Protein AF-A0A101INA7-F1 (afdb_monomer)

Solvent-accessible surface area (backbone atoms only — not comparable to full-atom values): 3796 Å² total; per-residue (Å²): 94,79,85,71,74,49,29,27,80,71,66,61,29,62,53,13,51,83,70,70,43,65,68,84,50,96,84,76,74,57,76,67,62,52,50,53,53,51,53,53,50,50,52,54,52,53,53,53,53,50,53,52,50,51,52,54,48,58,58,57,75,74,107

Mean predicted aligned error: 13.29 Å

Structure (mmCIF, N/CA/C/O backbone):
data_AF-A0A101INA7-F1
#
_entry.id   AF-A0A101INA7-F1
#
loop_
_atom_site.group_PDB
_atom_site.id
_atom_site.type_symbol
_atom_site.label_atom_id
_atom_site.label_alt_id
_atom_site.label_comp_id
_atom_site.label_asym_id
_atom_site.label_entity_id
_atom_site.label_seq_id
_atom_site.pdbx_PDB_ins_code
_at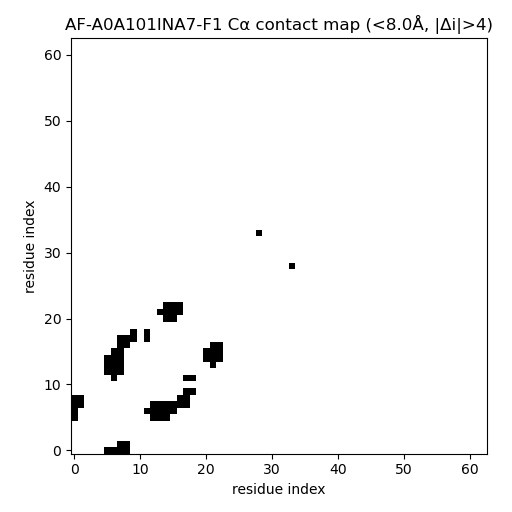om_site.Cartn_x
_atom_site.Cartn_y
_atom_site.Cartn_z
_atom_site.occupancy
_atom_site.B_iso_or_equiv
_atom_site.auth_seq_id
_atom_site.auth_comp_id
_atom_site.auth_asym_id
_atom_site.auth_atom_id
_atom_site.pdbx_PDB_model_num
ATOM 1 N N . MET A 1 1 ? -15.775 4.422 -12.045 1.00 54.59 1 MET A N 1
ATOM 2 C CA . MET A 1 1 ? 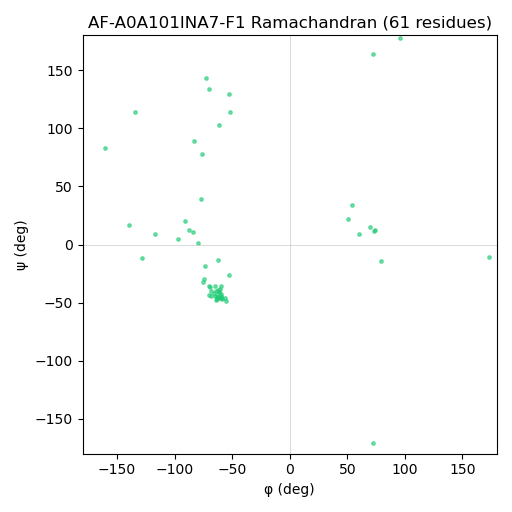-15.798 3.270 -11.123 1.00 54.59 1 MET A CA 1
ATOM 3 C C . MET A 1 1 ? -16.976 3.486 -10.189 1.00 54.59 1 MET A C 1
ATOM 5 O O . MET A 1 1 ? -17.000 4.548 -9.577 1.00 54.59 1 MET A O 1
ATOM 9 N N . PRO A 1 2 ? -17.991 2.610 -10.138 1.00 52.75 2 PRO A N 1
ATOM 10 C CA . PRO A 1 2 ? -19.066 2.750 -9.158 1.00 52.75 2 PRO A CA 1
ATOM 11 C C . PRO A 1 2 ? -18.434 2.874 -7.764 1.00 52.75 2 PRO A C 1
ATOM 13 O O . PRO A 1 2 ? -17.554 2.083 -7.457 1.00 52.75 2 PRO A O 1
ATOM 16 N N . LYS A 1 3 ? -18.835 3.883 -6.980 1.00 70.25 3 LYS A N 1
ATOM 17 C CA . LYS A 1 3 ? -18.297 4.273 -5.654 1.00 70.25 3 LYS A CA 1
ATOM 18 C C . LYS A 1 3 ? -16.991 5.079 -5.600 1.00 70.25 3 LYS A C 1
ATOM 20 O O . LYS A 1 3 ? -16.747 5.671 -4.560 1.00 70.25 3 LYS A O 1
ATOM 25 N N . PHE A 1 4 ? -16.207 5.178 -6.681 1.00 64.62 4 PHE A N 1
ATOM 26 C CA . PHE A 1 4 ? -14.930 5.931 -6.700 1.00 64.62 4 PHE A C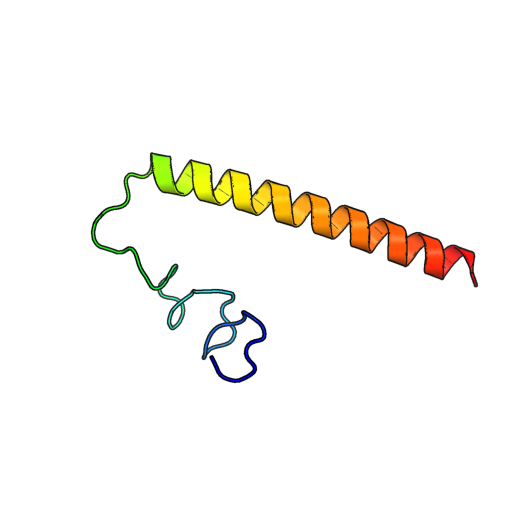A 1
ATOM 27 C C . PHE A 1 4 ? -13.958 5.588 -5.546 1.00 64.62 4 PHE A C 1
ATOM 29 O O . PHE A 1 4 ? -13.056 6.358 -5.245 1.00 64.62 4 PHE A O 1
ATOM 36 N N . ASP A 1 5 ? -14.103 4.414 -4.937 1.00 73.62 5 ASP A N 1
ATOM 37 C CA . ASP A 1 5 ? -13.349 3.947 -3.765 1.00 73.62 5 ASP A CA 1
ATOM 38 C C . ASP A 1 5 ? -12.039 3.238 -4.139 1.00 73.62 5 ASP A C 1
ATOM 40 O O . ASP A 1 5 ? -11.426 2.557 -3.325 1.00 73.62 5 ASP A O 1
ATOM 44 N N . GLY A 1 6 ? -11.626 3.355 -5.402 1.00 65.12 6 GLY A N 1
ATOM 45 C CA . GLY A 1 6 ? -10.437 2.688 -5.896 1.00 65.12 6 GLY A CA 1
ATOM 46 C C . GLY A 1 6 ? -10.575 1.170 -6.005 1.00 65.12 6 GLY A C 1
ATOM 47 O O . GLY A 1 6 ? -9.561 0.535 -6.175 1.00 65.12 6 GLY A O 1
ATOM 48 N N . THR A 1 7 ? -11.752 0.538 -5.956 1.00 69.69 7 THR A N 1
ATOM 49 C CA . THR A 1 7 ? -11.855 -0.943 -6.020 1.00 69.69 7 THR A CA 1
ATOM 50 C C . THR A 1 7 ? -12.155 -1.537 -7.407 1.00 69.69 7 THR A C 1
ATOM 52 O O . THR A 1 7 ? -12.318 -2.739 -7.566 1.00 69.69 7 THR A O 1
ATOM 55 N N . GLY A 1 8 ? -12.213 -0.736 -8.461 1.00 65.50 8 GLY A N 1
ATOM 56 C CA . GLY A 1 8 ? -12.643 -1.167 -9.793 1.00 65.50 8 GLY A CA 1
ATOM 57 C C . GLY A 1 8 ? -14.157 -1.419 -9.887 1.00 65.50 8 GLY A C 1
ATOM 58 O O . GLY A 1 8 ? -14.852 -1.555 -8.887 1.00 65.50 8 GLY A O 1
ATOM 59 N N . PRO A 1 9 ? -14.730 -1.495 -11.101 1.00 66.38 9 PRO A N 1
ATOM 60 C CA . PRO A 1 9 ? -16.148 -1.826 -11.284 1.00 66.38 9 PRO A CA 1
ATOM 61 C C . PRO A 1 9 ? -16.541 -3.223 -10.781 1.00 66.38 9 PRO A C 1
ATOM 63 O O . PRO A 1 9 ? -17.729 -3.505 -10.671 1.00 66.38 9 PRO A O 1
ATOM 66 N N . THR A 1 10 ? -15.563 -4.084 -10.490 1.00 70.69 10 THR A N 1
ATOM 67 C CA . THR A 1 10 ? -15.751 -5.457 -10.001 1.00 70.69 10 THR A CA 1
ATOM 68 C C . THR A 1 10 ? -15.173 -5.692 -8.600 1.00 70.69 10 THR A C 1
ATOM 70 O O . THR A 1 10 ? -15.098 -6.842 -8.187 1.00 70.69 10 THR A O 1
ATOM 73 N N . GLY A 1 11 ? -14.728 -4.659 -7.874 1.00 63.25 11 GLY A N 1
ATOM 74 C CA . GLY A 1 11 ? -14.136 -4.835 -6.538 1.00 63.25 11 GLY A CA 1
ATOM 75 C C . GLY A 1 11 ? -12.720 -5.441 -6.525 1.00 63.25 11 GLY A C 1
ATOM 76 O O . GLY A 1 11 ? -12.235 -5.831 -5.471 1.00 63.25 11 GLY A O 1
ATOM 77 N N . ALA A 1 12 ? -12.057 -5.538 -7.683 1.00 64.50 12 ALA A N 1
ATOM 78 C CA . ALA A 1 12 ? -10.733 -6.145 -7.853 1.00 64.50 12 ALA A CA 1
ATOM 79 C C . ALA A 1 12 ? -9.547 -5.200 -7.544 1.00 64.50 12 ALA A C 1
ATOM 81 O O . ALA A 1 12 ? -8.404 -5.527 -7.869 1.00 64.50 12 ALA A O 1
ATOM 82 N N . GLY A 1 13 ? -9.797 -4.028 -6.957 1.00 62.22 13 GLY A N 1
ATOM 83 C CA . GLY A 1 13 ? -8.767 -3.050 -6.599 1.00 62.22 13 GLY A CA 1
ATOM 84 C C . GLY A 1 13 ? -8.551 -1.938 -7.637 1.00 62.22 13 GLY A C 1
ATOM 85 O O . GLY A 1 13 ? -9.222 -1.890 -8.680 1.00 62.22 13 GLY A O 1
ATOM 86 N N . PRO A 1 14 ? -7.645 -0.992 -7.340 1.00 60.50 14 PRO A N 1
ATOM 87 C CA . PRO A 1 14 ? -7.513 0.224 -8.126 1.00 60.50 14 PRO A CA 1
ATOM 88 C C . PRO A 1 14 ? -6.934 -0.112 -9.480 1.00 60.50 14 PRO A C 1
ATOM 90 O O . PRO A 1 14 ? -6.000 -0.889 -9.622 1.00 60.50 14 PRO A O 1
ATOM 93 N N . MET A 1 15 ? -7.555 0.461 -10.507 1.00 57.97 15 MET A N 1
ATOM 94 C CA . MET A 1 15 ? -7.126 0.328 -11.895 1.00 57.97 15 MET A CA 1
ATOM 95 C C . MET A 1 15 ? -7.101 -1.104 -12.453 1.00 57.97 15 MET A C 1
ATOM 97 O O . MET A 1 15 ? -6.691 -1.270 -13.596 1.00 57.97 15 MET A O 1
ATOM 101 N N . THR A 1 16 ? -7.611 -2.129 -11.767 1.00 57.50 16 THR A N 1
ATOM 102 C CA . THR A 1 16 ? -7.728 -3.479 -12.337 1.00 57.50 16 THR A CA 1
ATOM 103 C C . THR A 1 16 ? -9.008 -3.581 -13.170 1.00 57.50 16 THR A C 1
ATOM 105 O O . THR A 1 16 ? -10.107 -3.891 -12.704 1.00 57.50 16 THR A O 1
ATOM 108 N N . GLY A 1 17 ? -8.909 -3.255 -14.458 1.00 56.00 17 GLY A N 1
ATOM 109 C CA . GLY A 1 17 ? -10.059 -3.307 -15.360 1.00 56.00 17 GLY A CA 1
ATOM 110 C C . GLY A 1 17 ? -10.595 -4.737 -15.447 1.00 56.00 17 GLY A C 1
ATOM 111 O O . GLY A 1 17 ? -9.992 -5.560 -16.117 1.00 56.00 17 GLY A O 1
ATOM 112 N N . ARG A 1 18 ? -11.712 -5.053 -14.774 1.00 58.44 18 ARG A N 1
ATOM 113 C CA . ARG A 1 18 ? -12.358 -6.387 -14.774 1.00 58.44 18 ARG A CA 1
ATOM 114 C C . ARG A 1 18 ? -11.420 -7.547 -14.383 1.00 58.44 18 ARG A C 1
ATOM 116 O O . ARG A 1 18 ? -11.538 -8.636 -14.935 1.00 58.44 18 ARG A O 1
ATOM 123 N N . GLY A 1 19 ? -10.466 -7.309 -13.482 1.00 58.34 19 GLY A N 1
ATOM 124 C CA . GLY A 1 19 ? -9.483 -8.331 -13.090 1.00 58.34 19 GLY A CA 1
ATOM 125 C C . GLY A 1 19 ? -8.396 -8.609 -14.138 1.00 58.34 19 GLY A C 1
ATOM 126 O O . GLY A 1 19 ? -7.646 -9.568 -14.007 1.00 58.34 19 GLY A O 1
ATOM 127 N N . PHE A 1 20 ? -8.268 -7.767 -15.168 1.00 56.38 20 PHE A N 1
ATOM 128 C CA . PHE A 1 20 ? -7.249 -7.899 -16.213 1.00 56.38 20 PHE A CA 1
ATOM 129 C C . PHE A 1 20 ? -5.938 -7.138 -15.931 1.00 56.38 20 PHE A C 1
ATOM 131 O O . PHE A 1 20 ? -5.167 -6.862 -16.856 1.00 56.38 20 PHE A O 1
ATOM 138 N N . GLY A 1 21 ? -5.681 -6.795 -14.668 1.00 59.91 21 GLY A N 1
ATOM 139 C CA . GLY A 1 21 ? -4.560 -5.938 -14.279 1.00 59.91 21 GLY A CA 1
ATOM 140 C C . GLY A 1 21 ? -4.766 -4.472 -14.673 1.00 59.91 21 GLY A C 1
ATOM 141 O O . GLY A 1 21 ? -5.863 -4.074 -15.084 1.00 59.91 21 GLY A O 1
ATOM 142 N N . TYR A 1 22 ? -3.711 -3.668 -14.521 1.00 59.97 22 TYR A N 1
ATOM 143 C CA . TYR A 1 22 ? -3.737 -2.220 -14.730 1.00 59.97 22 TYR A CA 1
ATOM 144 C C . TYR A 1 22 ? -4.336 -1.830 -16.094 1.00 59.97 22 TYR A C 1
ATOM 146 O O . TYR A 1 22 ? -3.794 -2.100 -17.174 1.00 59.97 22 TYR A O 1
ATOM 154 N N . CYS A 1 23 ? -5.486 -1.164 -16.036 1.00 59.44 23 CYS A N 1
ATOM 155 C CA . CYS A 1 23 ? -6.291 -0.728 -17.162 1.00 59.44 23 CYS A CA 1
ATOM 156 C C . CYS A 1 23 ? -5.630 0.503 -17.792 1.00 59.44 23 CYS A C 1
ATOM 158 O O . CYS A 1 23 ? -6.030 1.636 -17.552 1.00 59.44 23 CYS A O 1
ATOM 160 N N . GLY A 1 24 ? -4.572 0.267 -18.568 1.00 56.59 24 GLY A N 1
ATOM 161 C CA . GLY A 1 24 ? -3.858 1.339 -19.260 1.00 56.59 24 GLY A CA 1
ATOM 162 C C . GLY A 1 24 ? -2.568 0.962 -19.984 1.00 56.59 24 GLY A C 1
ATOM 163 O O . GLY A 1 24 ? -2.064 1.798 -20.726 1.00 56.59 24 GLY A O 1
ATOM 164 N N . ARG A 1 25 ? -1.999 -0.245 -19.816 1.00 54.62 25 ARG A N 1
ATOM 165 C CA . ARG A 1 25 ? -0.629 -0.497 -20.324 1.00 54.62 25 ARG A CA 1
ATOM 166 C C . ARG A 1 25 ? -0.349 -1.852 -20.982 1.00 54.62 25 ARG A C 1
ATOM 168 O O . ARG A 1 25 ? 0.806 -2.166 -21.225 1.00 54.62 25 ARG A O 1
ATOM 175 N N . ARG A 1 26 ? -1.341 -2.641 -21.407 1.00 51.44 26 ARG A N 1
ATOM 176 C CA . ARG A 1 26 ? -1.074 -3.962 -22.039 1.00 51.44 26 ARG A CA 1
ATOM 177 C C . ARG A 1 26 ? -0.603 -3.926 -23.509 1.00 51.44 26 ARG A C 1
ATOM 179 O O . ARG A 1 26 ? -1.014 -4.765 -24.303 1.00 51.44 26 ARG A O 1
ATOM 186 N N . ARG A 1 27 ? 0.252 -2.971 -23.895 1.00 52.03 27 ARG A N 1
ATOM 187 C 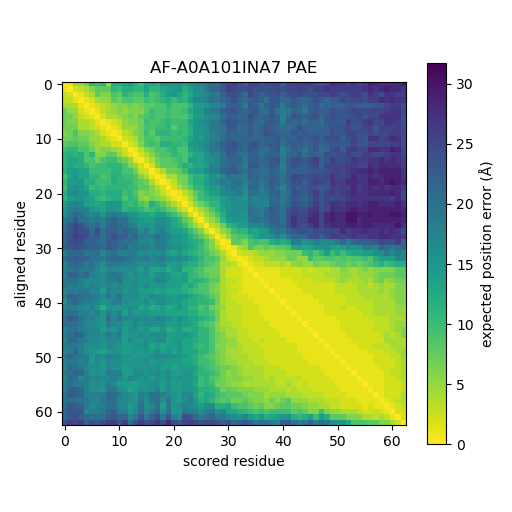CA . ARG A 1 27 ? 1.005 -3.034 -25.170 1.00 52.03 27 ARG A CA 1
ATOM 188 C C . ARG A 1 27 ? 2.513 -2.821 -25.035 1.00 52.03 27 ARG A C 1
ATOM 190 O O . ARG A 1 27 ? 3.215 -3.101 -25.998 1.00 52.03 27 ARG A O 1
ATOM 197 N N . PHE A 1 28 ? 3.025 -2.366 -23.887 1.00 50.97 28 PHE A N 1
ATOM 198 C CA . PHE A 1 28 ? 4.458 -2.091 -23.740 1.00 50.97 28 PHE A CA 1
ATOM 199 C C . PHE A 1 28 ? 4.871 -2.056 -22.262 1.00 50.97 28 PHE A C 1
ATOM 201 O O . PHE A 1 28 ? 4.919 -0.987 -21.657 1.00 50.97 28 PHE A O 1
ATOM 208 N N . ILE A 1 29 ? 5.130 -3.210 -21.647 1.00 54.19 29 ILE A N 1
ATOM 209 C CA . ILE A 1 29 ? 5.706 -3.240 -20.299 1.00 54.19 29 ILE A CA 1
ATOM 210 C C . ILE A 1 29 ? 6.837 -4.262 -20.295 1.00 54.19 29 ILE A C 1
ATOM 212 O O . ILE A 1 29 ? 6.624 -5.445 -20.545 1.00 54.19 29 ILE A O 1
ATOM 216 N N . SER A 1 30 ? 8.068 -3.787 -20.110 1.00 57.34 30 SER A N 1
ATOM 217 C CA . SER A 1 30 ? 9.190 -4.679 -19.847 1.00 57.34 30 SER A CA 1
ATOM 218 C C . SER A 1 30 ? 9.041 -5.209 -18.412 1.00 57.34 30 SER A C 1
ATOM 220 O O . SER A 1 30 ? 8.649 -4.435 -17.536 1.00 57.34 30 SER A O 1
ATOM 222 N N . PRO A 1 31 ? 9.386 -6.477 -18.123 1.00 64.44 31 PRO A N 1
ATOM 223 C CA . PRO A 1 31 ? 9.271 -7.049 -16.773 1.00 64.44 31 PRO A CA 1
ATOM 224 C C . PRO A 1 31 ? 9.961 -6.221 -15.673 1.00 64.44 31 PRO A C 1
ATOM 226 O O . PRO A 1 31 ? 9.561 -6.250 -14.516 1.00 64.44 31 PRO A O 1
ATOM 229 N N . LYS A 1 32 ? 10.987 -5.439 -16.039 1.00 63.28 32 LYS A N 1
ATOM 230 C CA . LYS A 1 32 ? 11.714 -4.551 -15.122 1.00 63.28 32 LYS A CA 1
ATOM 231 C C . LYS A 1 32 ? 10.887 -3.344 -14.672 1.00 63.28 32 LYS A C 1
ATOM 233 O O . LYS A 1 32 ? 11.018 -2.924 -13.532 1.00 63.28 32 LYS A O 1
ATOM 238 N N . ASN A 1 33 ? 10.042 -2.800 -15.547 1.00 70.81 33 ASN A N 1
ATOM 239 C CA . ASN A 1 33 ? 9.209 -1.647 -15.207 1.00 70.81 33 ASN A CA 1
ATOM 240 C C . ASN A 1 33 ? 8.045 -2.045 -14.285 1.00 70.81 33 ASN A C 1
ATOM 242 O O . ASN A 1 33 ? 7.619 -1.229 -13.478 1.00 70.81 33 ASN A O 1
ATOM 246 N N . GLU A 1 34 ? 7.550 -3.285 -14.387 1.00 69.81 34 GLU A N 1
ATOM 247 C CA . GLU A 1 34 ? 6.545 -3.816 -13.450 1.00 69.81 34 GLU A CA 1
ATOM 248 C C . GLU A 1 34 ? 7.144 -4.045 -12.070 1.00 69.81 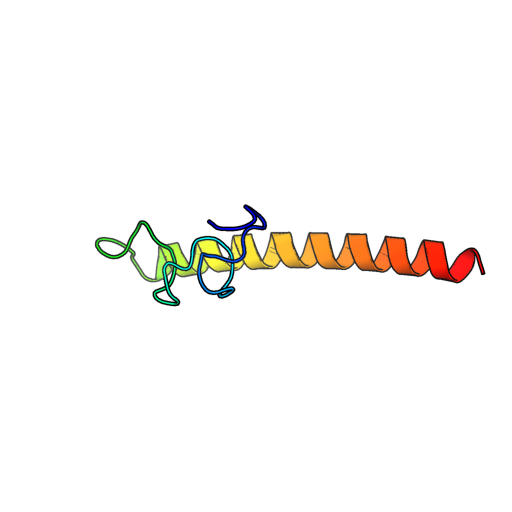34 GLU A C 1
ATOM 250 O O . GLU A 1 34 ? 6.534 -3.652 -11.087 1.00 69.81 34 GLU A O 1
ATOM 255 N N . LEU A 1 35 ? 8.351 -4.614 -11.995 1.00 75.00 35 LEU A N 1
ATOM 256 C CA . LEU A 1 35 ? 9.049 -4.818 -10.724 1.00 75.00 35 LEU A CA 1
ATOM 257 C C . LEU A 1 35 ? 9.212 -3.516 -9.937 1.00 75.00 35 LEU A C 1
ATOM 259 O O . LEU A 1 35 ? 8.839 -3.467 -8.774 1.00 75.00 35 LEU A O 1
ATOM 263 N N . ILE A 1 36 ? 9.690 -2.456 -10.591 1.00 75.88 36 ILE A N 1
ATOM 264 C CA . ILE A 1 36 ? 9.881 -1.151 -9.943 1.00 75.88 36 ILE A CA 1
ATOM 265 C C . ILE A 1 36 ? 8.542 -0.585 -9.455 1.00 75.88 36 ILE A C 1
ATOM 267 O O . ILE A 1 36 ? 8.444 -0.136 -8.319 1.00 75.88 36 ILE A O 1
ATOM 271 N N . ALA A 1 37 ? 7.496 -0.650 -10.286 1.00 77.12 37 ALA A N 1
ATOM 272 C CA . ALA A 1 37 ? 6.172 -0.177 -9.893 1.00 77.12 37 ALA A CA 1
ATOM 273 C C . ALA A 1 37 ? 5.611 -0.963 -8.693 1.00 77.12 37 ALA A C 1
ATOM 275 O O . ALA A 1 37 ? 5.042 -0.371 -7.783 1.00 77.12 37 ALA A O 1
ATOM 276 N N . LEU A 1 38 ? 5.806 -2.285 -8.664 1.00 79.25 38 LEU A N 1
ATOM 277 C CA . LEU A 1 38 ? 5.365 -3.140 -7.561 1.00 79.25 38 LEU A CA 1
ATOM 278 C C . LEU A 1 38 ? 6.167 -2.896 -6.274 1.00 79.25 38 LEU A C 1
ATOM 280 O O . LEU A 1 38 ? 5.590 -2.926 -5.192 1.00 79.25 38 LEU A O 1
ATOM 284 N N . GLU A 1 39 ? 7.471 -2.634 -6.373 1.00 79.88 39 GLU A N 1
ATOM 285 C CA . GLU A 1 39 ? 8.314 -2.267 -5.225 1.00 79.88 39 GLU A CA 1
ATOM 286 C C . GLU A 1 39 ? 7.900 -0.910 -4.629 1.00 79.88 39 GLU A C 1
ATOM 288 O O . GLU A 1 39 ? 7.816 -0.762 -3.408 1.00 79.88 39 GLU A O 1
ATOM 293 N N . GLU A 1 40 ? 7.593 0.074 -5.478 1.00 80.12 40 GLU A N 1
ATOM 294 C CA . GLU A 1 40 ? 7.067 1.375 -5.052 1.00 80.12 40 GLU A CA 1
ATOM 295 C C . GLU A 1 40 ? 5.696 1.235 -4.372 1.00 80.12 40 GLU A C 1
ATOM 297 O O . GLU A 1 40 ? 5.487 1.788 -3.290 1.00 80.12 40 GLU A O 1
ATOM 302 N N . GLU A 1 41 ? 4.785 0.452 -4.960 1.00 81.44 41 GLU A N 1
ATOM 303 C CA . GLU A 1 41 ? 3.479 0.144 -4.366 1.00 81.44 41 GLU A CA 1
ATOM 304 C C . GLU A 1 41 ? 3.615 -0.559 -3.011 1.00 81.44 41 GLU A C 1
ATOM 306 O O . GLU A 1 41 ? 2.952 -0.168 -2.048 1.00 81.44 41 GLU A O 1
ATOM 311 N N . GLN A 1 42 ? 4.495 -1.561 -2.905 1.00 82.94 42 GLN A N 1
ATOM 312 C CA . GLN A 1 42 ? 4.744 -2.270 -1.650 1.00 82.94 42 GLN A CA 1
ATOM 313 C C . GLN A 1 42 ? 5.165 -1.298 -0.544 1.00 82.94 42 GLN A C 1
ATOM 315 O O . GLN A 1 42 ? 4.639 -1.364 0.568 1.00 82.94 42 GLN A O 1
ATOM 320 N N . LYS A 1 43 ? 6.083 -0.379 -0.850 1.00 87.12 43 LYS A N 1
ATOM 321 C CA . LYS A 1 43 ? 6.593 0.583 0.126 1.00 87.12 43 LYS A CA 1
ATOM 322 C C . LYS A 1 43 ? 5.498 1.518 0.647 1.00 87.12 43 LYS A C 1
ATOM 324 O O . LYS A 1 43 ? 5.409 1.730 1.853 1.00 87.12 43 LYS A O 1
ATOM 329 N N . ILE A 1 44 ? 4.648 2.034 -0.242 1.00 88.38 44 ILE A N 1
ATOM 330 C CA . ILE A 1 44 ? 3.525 2.907 0.138 1.00 88.38 44 ILE A CA 1
ATOM 331 C C . ILE A 1 44 ? 2.563 2.160 1.070 1.00 88.38 44 ILE A C 1
ATOM 333 O O . ILE A 1 44 ? 2.186 2.676 2.120 1.00 88.38 44 ILE A O 1
ATOM 337 N N . LEU A 1 45 ? 2.212 0.918 0.729 1.00 86.19 45 LEU A N 1
ATOM 338 C CA . LEU A 1 45 ? 1.304 0.106 1.542 1.00 86.19 45 LEU A CA 1
ATOM 339 C C . LEU A 1 45 ? 1.894 -0.237 2.919 1.00 86.19 45 LEU A C 1
ATOM 341 O O . LEU A 1 45 ? 1.164 -0.282 3.911 1.00 86.19 45 LEU A O 1
ATOM 345 N N . GLU A 1 46 ? 3.204 -0.471 3.013 1.00 89.31 46 GLU A N 1
ATOM 346 C CA . GLU A 1 46 ? 3.883 -0.678 4.297 1.00 89.31 46 GLU A CA 1
ATOM 347 C C . GLU A 1 46 ? 3.837 0.576 5.186 1.00 89.31 46 GLU A C 1
ATOM 349 O O . GLU A 1 46 ? 3.602 0.465 6.394 1.00 89.31 46 GLU A O 1
ATOM 354 N N . GLU A 1 47 ? 4.011 1.765 4.604 1.00 89.94 47 GLU A N 1
ATOM 355 C CA . GLU A 1 47 ? 3.877 3.044 5.311 1.00 89.94 47 GLU A CA 1
ATOM 356 C C . GLU A 1 47 ? 2.442 3.253 5.829 1.00 89.94 47 GLU A C 1
ATOM 358 O O . GLU A 1 47 ? 2.252 3.547 7.013 1.00 89.94 47 GLU A O 1
ATOM 363 N N . GLU A 1 48 ? 1.430 3.006 4.992 1.00 87.56 48 GLU A N 1
ATOM 364 C CA . GLU A 1 48 ? 0.015 3.079 5.383 1.00 87.56 48 GLU A CA 1
ATOM 365 C C . GLU A 1 48 ? -0.327 2.099 6.516 1.00 87.56 48 GLU A C 1
ATOM 367 O O . GLU A 1 48 ? -0.982 2.466 7.496 1.00 87.56 48 GLU A O 1
ATOM 372 N N . LEU A 1 49 ? 0.155 0.855 6.433 1.00 90.69 49 LEU A N 1
ATOM 373 C CA . LEU A 1 49 ? -0.046 -0.145 7.483 1.00 90.69 49 LEU A CA 1
ATOM 374 C C . LEU A 1 49 ? 0.564 0.286 8.817 1.00 90.69 49 LEU A C 1
ATOM 376 O O . LEU A 1 49 ? -0.020 0.021 9.873 1.00 90.69 49 LEU A O 1
ATOM 380 N N . ASN A 1 50 ? 1.729 0.930 8.788 1.00 92.56 50 ASN A N 1
ATOM 381 C CA . ASN A 1 50 ? 2.369 1.434 9.996 1.00 92.56 50 ASN A CA 1
ATOM 382 C C . ASN A 1 50 ? 1.572 2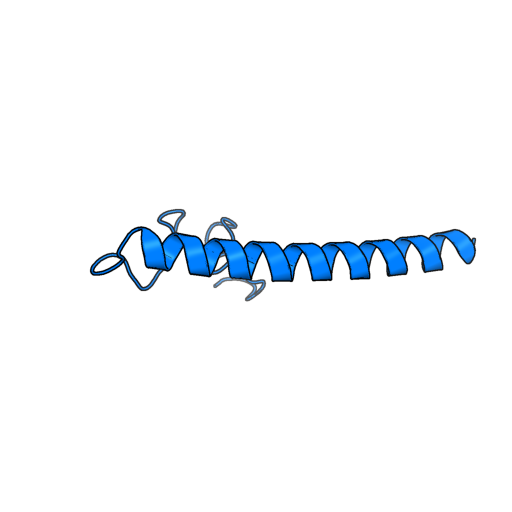.588 10.611 1.00 92.56 50 ASN A C 1
ATOM 384 O O . ASN A 1 50 ? 1.308 2.545 11.813 1.00 92.56 50 ASN A O 1
ATOM 388 N N . ALA A 1 51 ? 1.095 3.538 9.804 1.00 94.69 51 ALA A N 1
ATOM 389 C CA . ALA A 1 51 ? 0.237 4.622 10.282 1.00 94.69 51 ALA A CA 1
ATOM 390 C C . ALA A 1 51 ? -1.049 4.085 10.943 1.00 9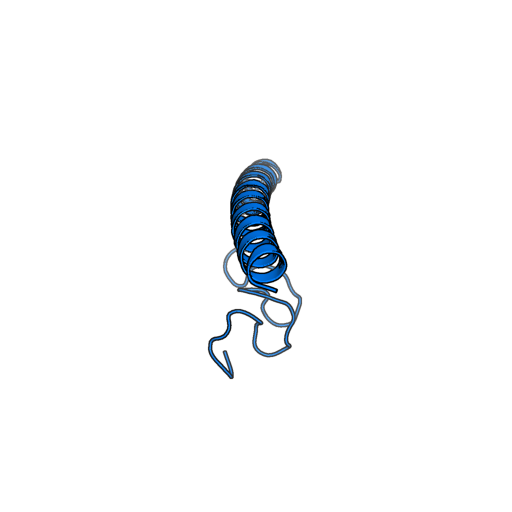4.69 51 ALA A C 1
ATOM 392 O O . ALA A 1 51 ? -1.374 4.443 12.076 1.00 94.69 51 ALA A O 1
ATOM 393 N N . ILE A 1 52 ? -1.729 3.128 10.301 1.00 93.69 52 ILE A N 1
ATOM 394 C CA . ILE A 1 52 ? -2.938 2.498 10.858 1.00 93.69 52 ILE A CA 1
ATOM 395 C C . ILE A 1 52 ? -2.628 1.755 12.167 1.00 93.69 52 ILE A C 1
ATOM 397 O O . ILE A 1 52 ? -3.415 1.791 13.116 1.00 93.69 52 ILE A O 1
ATOM 401 N N . ARG A 1 53 ? -1.479 1.072 12.260 1.00 93.94 53 ARG A N 1
ATOM 402 C CA . ARG A 1 53 ? -1.054 0.404 13.502 1.00 93.94 53 ARG A CA 1
ATOM 403 C C . ARG A 1 53 ? -0.861 1.395 14.647 1.00 93.94 53 ARG A C 1
ATOM 405 O O . ARG A 1 53 ? -1.247 1.077 15.775 1.00 93.94 53 ARG A O 1
ATOM 412 N N . GLU A 1 54 ? -0.285 2.561 14.376 1.00 94.19 54 GLU A N 1
ATOM 413 C CA . GLU A 1 54 ? -0.120 3.624 15.369 1.00 94.19 54 GLU A CA 1
ATOM 414 C C . GLU A 1 54 ? -1.468 4.177 15.836 1.00 94.19 54 GLU A C 1
ATOM 416 O O . GLU A 1 54 ? -1.692 4.288 17.043 1.00 94.19 54 GLU A O 1
ATOM 421 N N . GLU A 1 55 ? -2.405 4.421 14.917 1.00 92.75 55 GLU A N 1
ATOM 422 C CA . GLU A 1 55 ? -3.766 4.849 15.258 1.00 92.75 55 GLU A CA 1
ATOM 423 C C . GLU A 1 55 ? -4.488 3.821 16.136 1.00 92.75 55 GLU A C 1
ATOM 425 O O . GLU A 1 55 ? -5.066 4.167 17.171 1.00 92.75 55 GLU A O 1
ATOM 430 N N . ILE A 1 56 ? -4.412 2.536 15.775 1.00 94.44 56 ILE A N 1
ATOM 431 C CA . ILE A 1 56 ? -4.993 1.448 16.570 1.00 94.44 56 ILE A CA 1
ATOM 432 C C . ILE A 1 56 ? -4.382 1.423 17.972 1.00 94.44 56 ILE A C 1
ATOM 434 O O . ILE A 1 56 ? -5.107 1.223 18.949 1.00 94.44 56 ILE A O 1
ATOM 438 N N . LYS A 1 57 ? -3.064 1.609 18.090 1.00 95.19 57 LYS A N 1
ATOM 439 C CA . LYS A 1 57 ? -2.379 1.646 19.385 1.00 95.19 57 LYS A CA 1
ATOM 440 C C . LYS A 1 57 ? -2.853 2.836 20.222 1.00 95.19 57 LYS A C 1
ATOM 442 O O . LYS A 1 57 ? -3.273 2.637 21.357 1.00 95.19 57 LYS A O 1
ATOM 447 N N . ALA A 1 58 ? -2.907 4.030 19.634 1.00 92.81 58 ALA A N 1
ATOM 448 C CA . ALA A 1 58 ? -3.398 5.234 20.300 1.00 92.81 58 ALA A CA 1
ATOM 449 C C . ALA A 1 58 ? -4.859 5.102 20.772 1.00 92.81 58 ALA A C 1
ATOM 451 O O . ALA A 1 58 ? -5.221 5.614 21.831 1.00 92.81 58 ALA A O 1
ATOM 452 N N . LEU A 1 59 ? -5.709 4.402 20.013 1.00 91.44 59 LEU A N 1
ATOM 453 C CA . LEU A 1 59 ? -7.092 4.121 20.407 1.00 91.44 59 LEU A CA 1
ATOM 454 C C . LEU A 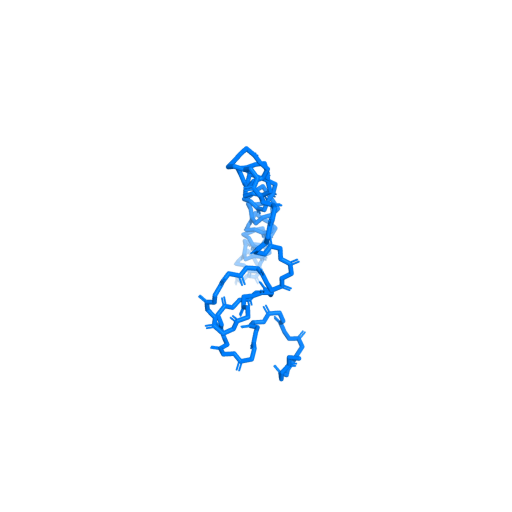1 59 ? -7.203 3.028 21.478 1.00 91.44 59 LEU A C 1
ATOM 456 O O . LEU A 1 59 ? -8.108 3.096 22.308 1.00 91.44 59 LEU A O 1
ATOM 460 N N . LYS A 1 60 ? -6.302 2.039 21.486 1.00 86.69 60 LYS A N 1
ATOM 461 C CA . LYS A 1 60 ? -6.229 1.025 22.550 1.00 86.69 60 LYS A CA 1
ATOM 462 C C . LYS A 1 60 ? -5.777 1.620 23.881 1.00 86.69 60 LYS A C 1
ATOM 464 O O . LYS A 1 60 ? -6.351 1.257 24.897 1.00 86.69 60 LYS A O 1
ATOM 469 N N . ASP A 1 61 ? -4.812 2.536 23.860 1.00 83.38 61 ASP A N 1
ATOM 470 C CA . ASP A 1 61 ? -4.274 3.180 25.067 1.00 83.38 61 ASP A CA 1
ATOM 471 C C . ASP A 1 61 ? -5.248 4.216 25.672 1.00 83.38 61 ASP A C 1
ATOM 473 O O . ASP A 1 61 ? -5.133 4.576 26.839 1.00 83.38 61 ASP A O 1
ATOM 477 N N . LYS A 1 62 ? -6.234 4.689 24.893 1.00 72.06 62 LYS A N 1
ATOM 478 C CA . LYS A 1 62 ? -7.335 5.557 25.359 1.00 72.06 62 LYS A CA 1
ATOM 479 C C . LYS A 1 62 ? -8.472 4.807 26.069 1.00 72.06 62 LYS A C 1
ATOM 481 O O . LYS A 1 62 ? -9.468 5.440 26.425 1.00 72.06 62 LYS A O 1
ATOM 486 N N . LYS A 1 63 ? -8.366 3.487 26.218 1.00 52.94 63 LYS A N 1
ATOM 487 C 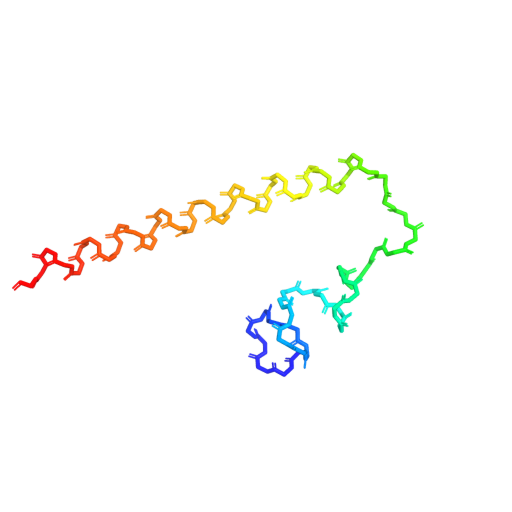CA . LYS A 1 63 ? -9.385 2.617 26.810 1.00 52.94 63 LYS A CA 1
ATOM 488 C C . LYS A 1 63 ? -9.007 2.224 28.231 1.00 52.94 63 LYS A C 1
ATOM 490 O O . LYS A 1 63 ? -9.940 2.156 29.058 1.00 52.94 63 LYS A O 1
#

Secondary structure (DSSP, 8-state):
-TTSSSS-TTSS-TTBGGGSSBTT-TT---HHHHHHHHHHHHHHHHHHHHHHHHHHHHHHHT-

Foldseek 3Di:
DVPPPQLEPVRPGHCCDVVVPHVPDVPDDDPVNVVVVVVVVVVVVVVVVVVVVVVVVVVVVVD

Sequence (63 aa):
MPKFDGTGPTGAGPMTGRGFGYCGRRRFISPKNELIALEEEQKILEEELNAIREEIKALKDKK

pLDDT: mean 72.3, std 14.44, range [50.97, 95.19]

Radius of gyration: 16.23 Å; Cα contacts (8 Å, |Δi|>4): 36; chains: 1; bounding box: 31×14×52 Å